Protein AF-A0A7J7K150-F1 (afdb_monomer)

pLDDT: mean 79.81, std 21.56, range [29.94, 96.69]

Structure (mmCIF, N/CA/C/O backbone):
data_AF-A0A7J7K150-F1
#
_entry.id   AF-A0A7J7K150-F1
#
loop_
_atom_site.group_PDB
_atom_site.id
_atom_site.type_symbol
_atom_site.label_atom_id
_atom_site.label_alt_id
_atom_site.label_comp_id
_atom_site.label_asym_id
_atom_site.label_entity_id
_atom_site.label_seq_id
_atom_site.pdbx_PDB_ins_code
_atom_site.Cartn_x
_atom_site.Cartn_y
_atom_site.Cartn_z
_atom_site.occupancy
_atom_site.B_iso_or_equiv
_atom_site.auth_seq_id
_atom_site.auth_comp_id
_atom_site.auth_asym_id
_atom_site.auth_atom_id
_atom_site.pdbx_PDB_model_num
ATOM 1 N N . MET A 1 1 ? -9.364 49.182 8.331 1.00 35.34 1 MET A N 1
ATOM 2 C CA . MET A 1 1 ? -10.247 49.332 7.155 1.00 35.34 1 MET A CA 1
ATOM 3 C C . MET A 1 1 ? -9.462 48.965 5.900 1.00 35.34 1 MET A C 1
ATOM 5 O O . MET A 1 1 ? -8.367 49.472 5.720 1.00 35.34 1 MET A O 1
ATOM 9 N N . ASP A 1 2 ? -10.013 48.000 5.160 1.00 37.91 2 ASP A N 1
ATOM 10 C CA . ASP A 1 2 ? -9.800 47.493 3.788 1.00 37.91 2 ASP A CA 1
ATOM 11 C C . ASP A 1 2 ? -8.629 47.926 2.860 1.00 37.91 2 ASP A C 1
ATOM 13 O O . ASP A 1 2 ? -8.504 49.075 2.457 1.00 37.91 2 ASP A O 1
ATOM 17 N N . LYS A 1 3 ? -7.893 46.880 2.429 1.00 35.66 3 LYS A N 1
ATOM 18 C CA . LYS A 1 3 ? -7.599 46.353 1.065 1.00 35.66 3 LYS A CA 1
ATOM 19 C C . LYS A 1 3 ? -6.953 47.189 -0.070 1.00 35.66 3 LYS A C 1
ATOM 21 O O . LYS A 1 3 ? -7.493 48.167 -0.565 1.00 35.66 3 LYS A O 1
ATOM 26 N N . SER A 1 4 ? -5.996 46.484 -0.709 1.00 38.84 4 SER A N 1
ATOM 27 C CA . SER A 1 4 ? -5.832 46.270 -2.171 1.00 38.84 4 SER A CA 1
ATOM 28 C C . SER A 1 4 ? -4.770 47.092 -2.927 1.00 38.84 4 SER A C 1
ATOM 30 O O . SER A 1 4 ? -5.022 48.237 -3.278 1.00 38.84 4 SER A O 1
ATOM 32 N N . LYS A 1 5 ? -3.646 46.456 -3.329 1.00 39.75 5 LYS A N 1
ATOM 33 C CA . LYS A 1 5 ? -3.300 46.098 -4.737 1.00 39.75 5 LYS A CA 1
ATOM 34 C C . LYS A 1 5 ? -1.792 45.866 -5.003 1.00 39.75 5 LYS A C 1
ATOM 36 O O . LYS A 1 5 ? -0.960 46.701 -4.693 1.00 39.75 5 LYS A O 1
ATOM 41 N N . ARG A 1 6 ? -1.560 44.814 -5.809 1.00 37.81 6 ARG A N 1
ATOM 42 C CA . ARG A 1 6 ? -0.621 44.669 -6.956 1.00 37.81 6 ARG A CA 1
ATOM 43 C C . ARG A 1 6 ? 0.902 44.497 -6.753 1.00 37.81 6 ARG A C 1
ATOM 45 O O . ARG A 1 6 ? 1.618 45.449 -6.504 1.00 37.81 6 ARG A O 1
ATOM 52 N N . ARG A 1 7 ? 1.332 43.288 -7.169 1.00 37.03 7 ARG A N 1
ATOM 53 C CA . ARG A 1 7 ? 2.361 42.935 -8.186 1.00 37.03 7 ARG A CA 1
ATOM 54 C C . ARG A 1 7 ? 3.748 43.589 -8.091 1.00 37.03 7 ARG A C 1
ATOM 56 O O . ARG A 1 7 ? 3.836 44.767 -8.392 1.00 37.03 7 ARG A O 1
ATOM 63 N N . GLN A 1 8 ? 4.792 42.756 -7.968 1.00 35.09 8 GLN A N 1
ATOM 64 C CA . GLN A 1 8 ? 6.058 42.762 -8.745 1.00 35.09 8 GLN A CA 1
ATOM 65 C C . GLN A 1 8 ? 6.703 41.359 -8.612 1.00 35.09 8 GLN A C 1
ATOM 67 O O . GLN A 1 8 ? 6.736 40.814 -7.516 1.00 35.09 8 GLN A O 1
ATOM 72 N N . LEU A 1 9 ? 6.858 40.599 -9.705 1.00 36.25 9 LEU A N 1
ATOM 73 C CA . LEU A 1 9 ? 8.050 40.499 -10.572 1.00 36.25 9 LEU A CA 1
ATOM 74 C C . LEU A 1 9 ? 9.247 39.838 -9.868 1.00 36.25 9 LEU A C 1
ATOM 76 O O . LEU A 1 9 ? 9.926 40.470 -9.069 1.00 36.25 9 LEU A O 1
ATOM 80 N N . TYR A 1 10 ? 9.542 38.591 -10.245 1.00 29.94 10 TYR A N 1
ATOM 81 C CA . TYR A 1 10 ? 10.908 38.080 -10.201 1.00 29.94 10 TYR A CA 1
ATOM 82 C C . TYR A 1 10 ? 11.259 37.473 -11.557 1.00 29.94 10 TYR A C 1
ATOM 84 O O . TYR A 1 10 ? 10.432 36.868 -12.238 1.00 29.94 10 TYR A O 1
ATOM 92 N N . THR A 1 11 ? 12.471 37.801 -11.962 1.00 38.69 11 THR A N 1
ATOM 93 C CA . THR A 1 11 ? 13.026 37.832 -13.308 1.00 38.69 11 THR A CA 1
ATOM 94 C C . THR A 1 11 ? 13.609 36.497 -13.772 1.00 38.69 11 THR A C 1
ATOM 96 O O . THR A 1 11 ? 13.705 35.532 -13.022 1.00 38.69 11 THR A O 1
ATOM 99 N N . ARG A 1 12 ? 13.945 36.496 -15.065 1.00 38.47 12 ARG A N 1
ATOM 100 C CA . ARG A 1 12 ? 14.398 35.413 -15.943 1.00 38.47 12 ARG A CA 1
ATOM 101 C C . ARG A 1 12 ? 15.732 34.762 -15.543 1.00 38.47 12 ARG A C 1
ATOM 103 O O . ARG A 1 12 ? 16.576 35.394 -14.920 1.00 38.47 12 ARG A O 1
ATOM 110 N N . ASP A 1 13 ? 15.900 33.572 -16.125 1.00 41.34 13 ASP A N 1
ATOM 111 C CA . ASP A 1 13 ? 17.140 32.950 -16.615 1.00 41.34 13 ASP A CA 1
ATOM 112 C C . ASP A 1 13 ? 18.088 32.265 -15.618 1.00 41.34 13 ASP A C 1
ATOM 114 O O . ASP A 1 13 ? 18.927 32.893 -14.978 1.00 41.34 13 ASP A O 1
ATOM 118 N N . SER A 1 14 ? 18.058 30.926 -15.626 1.00 38.38 14 SER A N 1
ATOM 119 C CA . SER A 1 14 ? 19.264 30.120 -15.872 1.00 38.38 14 SER A CA 1
ATOM 120 C C . SER A 1 14 ? 18.931 28.644 -16.103 1.00 38.38 14 SER A C 1
ATOM 122 O O . SER A 1 14 ? 18.114 28.055 -15.402 1.00 38.38 14 SER A O 1
ATOM 124 N N . THR A 1 15 ? 19.661 28.054 -17.050 1.00 41.56 15 THR A N 1
ATOM 125 C CA . THR A 1 15 ? 19.790 26.622 -17.383 1.00 41.56 15 THR A CA 1
ATOM 126 C C . THR A 1 15 ? 18.754 26.016 -18.334 1.00 41.56 15 THR A C 1
ATOM 128 O O . THR A 1 15 ? 17.836 25.286 -17.975 1.00 41.56 15 THR A O 1
ATOM 131 N N . ALA A 1 16 ? 19.010 26.241 -19.623 1.00 41.75 16 ALA A N 1
ATOM 132 C CA . ALA A 1 16 ? 18.783 25.222 -20.633 1.00 41.75 16 ALA A CA 1
ATOM 133 C C . ALA A 1 16 ? 19.621 23.976 -20.302 1.00 41.75 16 ALA A C 1
ATOM 135 O O . ALA A 1 16 ? 20.840 24.089 -20.249 1.00 41.75 16 ALA A O 1
ATOM 136 N N . GLN A 1 17 ? 18.984 22.817 -20.113 1.00 42.19 17 GLN A N 1
ATOM 137 C CA . GLN A 1 17 ? 19.426 21.510 -20.626 1.00 42.19 17 GLN A CA 1
ATOM 138 C C . GLN A 1 17 ? 18.549 20.390 -20.071 1.00 42.19 17 GLN A C 1
ATOM 140 O O . GLN A 1 17 ? 18.636 20.052 -18.898 1.00 42.19 17 GLN A O 1
ATOM 145 N N . LEU A 1 18 ? 17.736 19.796 -20.945 1.00 44.31 18 LEU A N 1
ATOM 146 C CA . LEU A 1 18 ? 17.717 18.351 -21.201 1.00 44.31 18 LEU A CA 1
ATOM 147 C C . LEU A 1 18 ? 16.647 18.065 -22.259 1.00 44.31 18 LEU A C 1
ATOM 149 O O . LEU A 1 18 ? 15.457 17.963 -21.976 1.00 44.31 18 LEU A O 1
ATOM 153 N N . MET A 1 19 ? 17.103 17.948 -23.507 1.00 40.62 19 MET A N 1
ATOM 154 C CA . MET A 1 19 ? 16.375 17.198 -24.521 1.00 40.62 19 MET A CA 1
ATOM 155 C C . MET A 1 19 ? 16.398 15.728 -24.099 1.00 40.62 19 MET A C 1
ATOM 157 O O . MET A 1 19 ? 17.465 15.118 -24.075 1.00 40.62 19 MET A O 1
ATOM 161 N N . ALA A 1 20 ? 15.238 15.167 -23.772 1.00 42.06 20 ALA A N 1
ATOM 162 C CA . ALA A 1 20 ? 15.051 13.728 -23.666 1.00 42.06 20 ALA A CA 1
ATOM 163 C C . ALA A 1 20 ? 14.163 13.274 -24.828 1.00 42.06 20 ALA A C 1
ATOM 165 O O . ALA A 1 20 ? 12.951 13.486 -24.846 1.00 42.06 20 ALA A O 1
ATOM 166 N N . LEU A 1 21 ? 14.814 12.678 -25.825 1.00 44.19 21 LEU A N 1
ATOM 167 C CA . LEU A 1 21 ? 14.195 11.795 -26.802 1.00 44.19 21 LEU A CA 1
ATOM 168 C C . LEU A 1 21 ? 13.612 10.589 -26.058 1.00 44.19 21 LEU A C 1
ATOM 170 O O . LEU A 1 21 ? 14.310 9.958 -25.268 1.00 44.19 21 LEU A O 1
ATOM 174 N N . GLY A 1 22 ? 12.348 10.267 -26.329 1.00 33.88 22 GLY A N 1
ATOM 175 C CA . GLY A 1 22 ? 11.709 9.077 -25.772 1.00 33.88 22 GLY A CA 1
ATOM 176 C C . GLY A 1 22 ? 10.187 9.132 -25.768 1.00 33.88 22 GLY A C 1
ATOM 177 O O . GLY A 1 22 ? 9.573 8.931 -24.728 1.00 33.88 22 GLY A O 1
ATOM 178 N N . SER A 1 23 ? 9.558 9.390 -26.918 1.00 52.66 23 SER A N 1
ATOM 179 C CA . SER A 1 23 ? 8.178 8.932 -27.109 1.00 52.66 23 SER A CA 1
ATOM 180 C C . SER A 1 23 ? 8.205 7.437 -27.404 1.00 52.66 23 SER A C 1
ATOM 182 O O . SER A 1 23 ? 8.568 7.026 -28.500 1.00 52.66 23 SER A O 1
ATOM 184 N N . SER A 1 24 ? 7.793 6.634 -26.431 1.00 42.75 24 SER A N 1
ATOM 185 C CA . SER A 1 24 ? 7.175 5.334 -26.679 1.00 42.75 24 SER A CA 1
ATOM 186 C C . SER A 1 24 ? 6.065 5.190 -25.650 1.00 42.75 24 SER A C 1
ATOM 188 O O . SER A 1 24 ? 6.316 4.985 -24.465 1.00 42.75 24 SER A O 1
ATOM 190 N N . GLY A 1 25 ? 4.839 5.459 -26.094 1.00 45.25 25 GLY A N 1
ATOM 191 C CA . GLY A 1 25 ? 3.685 5.578 -25.220 1.00 45.25 25 GLY A CA 1
ATOM 192 C C . GLY A 1 25 ? 3.274 4.262 -24.576 1.00 45.25 25 GLY A C 1
ATOM 193 O O . GLY A 1 25 ? 3.501 3.196 -25.134 1.00 45.25 25 GLY A O 1
ATOM 194 N N . MET A 1 26 ? 2.570 4.374 -23.452 1.00 38.44 26 MET A N 1
ATOM 195 C CA . MET A 1 26 ? 1.383 3.572 -23.172 1.00 38.44 26 MET A CA 1
ATOM 196 C C . MET A 1 26 ? 0.420 4.410 -22.329 1.00 38.44 26 MET A C 1
ATOM 198 O O . MET A 1 26 ? 0.746 4.814 -21.221 1.00 38.44 26 MET A O 1
ATOM 202 N N . THR A 1 27 ? -0.718 4.715 -22.955 1.00 39.78 27 THR A N 1
ATOM 203 C CA . THR A 1 27 ? -2.044 5.026 -22.403 1.00 39.78 27 THR A CA 1
ATOM 204 C C . THR A 1 27 ? -2.113 5.652 -21.013 1.00 39.78 27 THR A C 1
ATOM 206 O O . THR A 1 27 ? -1.811 5.009 -20.011 1.00 39.78 27 THR A O 1
ATOM 209 N N . ASP A 1 28 ? -2.671 6.859 -20.974 1.00 43.53 28 ASP A N 1
ATOM 210 C CA . ASP A 1 28 ? -3.281 7.486 -19.804 1.00 43.53 28 ASP A CA 1
ATOM 211 C C . ASP A 1 28 ? -4.409 6.569 -19.269 1.00 43.53 28 ASP A C 1
ATOM 213 O O . ASP A 1 28 ? -5.593 6.728 -19.576 1.00 43.53 28 ASP A O 1
ATOM 217 N N . GLU A 1 29 ? -4.034 5.514 -18.536 1.00 47.22 29 GLU A N 1
ATOM 218 C CA . GLU A 1 29 ? -4.919 4.816 -17.610 1.00 47.22 29 GLU A CA 1
ATOM 219 C C . GLU A 1 29 ? -5.336 5.876 -16.594 1.00 47.22 29 GLU A C 1
ATOM 221 O O . GLU A 1 29 ? -4.612 6.069 -15.618 1.00 47.22 29 GLU A O 1
ATOM 226 N N . ARG A 1 30 ? -6.436 6.601 -16.870 1.00 52.94 30 ARG A N 1
ATOM 227 C CA . ARG A 1 30 ? -7.039 7.633 -16.006 1.00 52.94 30 ARG A CA 1
ATOM 228 C C . ARG A 1 30 ? -6.686 7.341 -14.558 1.00 52.94 30 ARG A C 1
ATOM 230 O O . ARG A 1 30 ? -7.246 6.421 -13.961 1.00 52.94 30 ARG A O 1
ATOM 237 N N . SER A 1 31 ? -5.693 8.063 -14.050 1.00 65.38 31 SER A N 1
ATOM 238 C CA . SER A 1 31 ? -5.115 7.737 -12.759 1.00 65.38 31 SER A CA 1
ATOM 239 C C . SER A 1 31 ? -6.229 7.839 -11.730 1.00 65.38 31 SER A C 1
ATOM 241 O O . SER A 1 31 ? -6.746 8.922 -11.478 1.00 65.38 31 SER A O 1
ATOM 243 N N . GLU A 1 32 ? -6.638 6.705 -11.156 1.00 78.38 32 GLU A N 1
ATOM 244 C CA . GLU A 1 32 ? -7.669 6.676 -10.112 1.00 78.38 32 GLU A CA 1
ATOM 245 C C . GLU A 1 32 ? -7.218 7.469 -8.870 1.00 78.38 32 GLU A C 1
ATOM 247 O O . GLU A 1 32 ? -8.023 7.740 -7.982 1.00 78.38 32 GLU A O 1
ATOM 252 N N . ILE A 1 33 ? -5.946 7.882 -8.810 1.00 88.81 33 ILE A N 1
ATOM 253 C CA . ILE A 1 33 ? -5.405 8.795 -7.807 1.00 88.81 33 ILE A CA 1
ATOM 254 C C . ILE A 1 33 ? -6.239 10.078 -7.769 1.00 88.81 33 ILE A C 1
ATOM 256 O O . ILE A 1 33 ? -6.456 10.749 -8.771 1.00 88.81 33 ILE A O 1
ATOM 260 N N . GLY A 1 34 ? -6.688 10.441 -6.571 1.00 89.75 34 GLY A N 1
ATOM 261 C CA . GLY A 1 34 ? -7.565 11.587 -6.353 1.00 89.75 34 GLY A CA 1
ATOM 262 C C . GLY A 1 34 ? -9.056 11.253 -6.404 1.00 89.75 34 GLY A C 1
ATOM 263 O O . GLY A 1 34 ? -9.856 12.054 -5.926 1.00 89.75 34 GLY A O 1
ATOM 264 N N . THR A 1 35 ? -9.434 10.065 -6.883 1.00 92.56 35 THR A N 1
ATOM 265 C CA . THR A 1 35 ? -10.824 9.595 -6.841 1.00 92.56 35 THR A CA 1
ATOM 266 C C . THR A 1 35 ? -11.259 9.393 -5.396 1.00 92.56 35 THR A C 1
ATOM 268 O O . THR A 1 35 ? -10.527 8.812 -4.588 1.00 92.56 35 THR A O 1
ATOM 271 N N . VAL A 1 36 ? -12.457 9.880 -5.072 1.00 92.38 36 VAL A N 1
ATOM 272 C CA . VAL A 1 36 ? -13.098 9.671 -3.774 1.00 92.38 36 VAL A CA 1
ATOM 273 C C . VAL A 1 36 ? -14.038 8.478 -3.876 1.00 92.38 36 VAL A C 1
ATOM 275 O O . VAL A 1 36 ? -14.854 8.407 -4.790 1.00 92.38 36 VAL A O 1
ATOM 278 N N . MET A 1 37 ? -13.930 7.557 -2.926 1.00 91.06 37 MET A N 1
ATOM 279 C CA . MET A 1 37 ? -14.759 6.361 -2.816 1.00 91.06 37 MET A CA 1
ATOM 280 C C . MET A 1 37 ? -15.386 6.285 -1.426 1.00 91.06 37 MET A C 1
ATOM 282 O O . MET A 1 37 ? -14.799 6.753 -0.446 1.00 91.06 37 MET A O 1
ATOM 286 N N . LEU A 1 38 ? -16.575 5.692 -1.330 1.00 93.81 38 LEU A N 1
ATOM 287 C CA . LEU A 1 38 ? -17.195 5.403 -0.040 1.00 93.81 38 LEU A CA 1
ATOM 288 C C . LEU A 1 38 ? -16.662 4.084 0.514 1.00 93.81 38 LEU A C 1
ATOM 290 O O . LEU A 1 38 ? -16.415 3.134 -0.228 1.00 93.81 38 LEU A O 1
ATOM 294 N N . LEU A 1 39 ? -16.547 4.002 1.839 1.00 91.75 39 LEU A N 1
ATOM 295 C CA . LEU A 1 39 ? -16.144 2.776 2.528 1.00 91.75 39 LEU A CA 1
ATOM 296 C C . LEU A 1 39 ? -17.036 1.588 2.152 1.00 91.75 39 LEU A C 1
ATOM 298 O O . LEU A 1 39 ? -16.532 0.495 1.921 1.00 91.75 39 LEU A O 1
ATOM 302 N N . LYS A 1 40 ? -18.347 1.833 2.048 1.00 92.56 40 LYS A N 1
ATOM 303 C CA . LYS A 1 40 ? -19.340 0.826 1.670 1.00 92.56 40 LYS A CA 1
ATOM 304 C C . LYS A 1 40 ? -19.050 0.235 0.290 1.00 92.56 40 LYS A C 1
ATOM 306 O O . LYS A 1 40 ? -19.002 -0.983 0.149 1.00 92.56 40 LYS A O 1
ATOM 311 N N . ASP A 1 41 ? -18.778 1.093 -0.692 1.00 92.12 41 ASP A N 1
ATOM 312 C CA . ASP A 1 41 ? -18.474 0.671 -2.063 1.00 92.12 41 ASP A CA 1
ATOM 313 C C . ASP A 1 41 ? -17.196 -0.171 -2.105 1.00 92.12 41 ASP A C 1
ATOM 315 O O . ASP A 1 41 ? -17.120 -1.164 -2.820 1.00 92.12 41 ASP A O 1
ATOM 319 N N . ILE A 1 42 ? -16.202 0.187 -1.289 1.00 91.19 42 ILE A N 1
ATOM 320 C CA . ILE A 1 42 ? -14.958 -0.573 -1.161 1.00 91.19 42 ILE A CA 1
ATOM 321 C C . ILE A 1 42 ? -15.221 -1.957 -0.554 1.00 91.19 42 ILE A C 1
ATOM 323 O O . ILE A 1 42 ? -14.751 -2.954 -1.102 1.00 91.19 42 ILE A O 1
ATOM 327 N N . SER A 1 43 ? -15.938 -2.032 0.570 1.00 90.75 43 SER A N 1
ATOM 328 C CA . SER A 1 43 ? -16.138 -3.283 1.313 1.00 90.75 43 SER A CA 1
ATOM 329 C C . SER A 1 43 ? -17.112 -4.249 0.642 1.00 90.75 43 SER A C 1
ATOM 331 O O . SER A 1 43 ? -16.959 -5.458 0.774 1.00 90.75 43 SER A O 1
ATOM 333 N N . GLU A 1 44 ? -18.119 -3.730 -0.062 1.00 92.19 44 GLU A N 1
ATOM 334 C CA . GLU A 1 44 ? -19.162 -4.537 -0.711 1.00 92.19 44 GLU A CA 1
ATOM 335 C C . GLU A 1 44 ? -18.847 -4.837 -2.185 1.00 92.19 44 GLU A C 1
ATOM 337 O O . GLU A 1 44 ? -19.527 -5.652 -2.815 1.00 92.19 44 GLU A O 1
ATOM 342 N N . SER A 1 45 ? -17.811 -4.210 -2.755 1.00 93.00 45 SER A N 1
ATOM 343 C CA . SER A 1 45 ? -17.415 -4.479 -4.135 1.00 93.00 45 SER A CA 1
ATOM 344 C C . SER A 1 45 ? -16.967 -5.927 -4.315 1.00 93.00 45 SER A C 1
ATOM 346 O O . SER A 1 45 ? -16.055 -6.418 -3.649 1.00 93.00 45 SER A O 1
ATOM 348 N N . LYS A 1 46 ? -17.528 -6.583 -5.335 1.00 90.94 46 LYS A N 1
ATOM 349 C CA . LYS A 1 46 ? -17.135 -7.936 -5.761 1.00 90.94 46 LYS A CA 1
ATOM 350 C C . LYS A 1 46 ? -15.670 -8.032 -6.200 1.00 90.94 46 LYS A C 1
ATOM 352 O O . LYS A 1 46 ? -15.123 -9.130 -6.228 1.00 90.94 46 LYS A O 1
ATOM 357 N N . SER A 1 47 ? -15.050 -6.914 -6.584 1.00 90.25 47 SER A N 1
ATOM 358 C CA . SER A 1 47 ? -13.641 -6.878 -6.991 1.00 90.25 47 SER A CA 1
ATOM 359 C C . SER A 1 47 ? -12.675 -6.788 -5.808 1.00 90.25 47 SER A C 1
ATOM 361 O O . SER A 1 47 ? -11.476 -7.012 -5.992 1.00 90.25 47 SER A O 1
ATOM 363 N N . THR A 1 48 ? -13.168 -6.482 -4.604 1.00 95.31 48 THR A N 1
ATOM 364 C CA . THR A 1 48 ? -12.351 -6.373 -3.396 1.00 95.31 48 THR A CA 1
ATOM 365 C C . THR A 1 48 ? -12.072 -7.759 -2.826 1.00 95.31 48 THR A C 1
ATOM 367 O O . THR A 1 48 ? -12.972 -8.478 -2.404 1.00 95.31 48 THR A O 1
ATOM 370 N N . ARG A 1 49 ? -10.793 -8.140 -2.784 1.00 95.88 49 ARG A N 1
ATOM 371 C CA . ARG A 1 49 ? -10.331 -9.412 -2.204 1.00 95.88 49 ARG A CA 1
ATOM 372 C C . ARG A 1 49 ? -9.904 -9.269 -0.754 1.00 95.88 49 ARG A C 1
ATOM 374 O O . ARG A 1 49 ? -9.981 -10.225 0.011 1.00 95.88 49 ARG A O 1
ATOM 381 N N . PHE A 1 50 ? -9.430 -8.086 -0.381 1.00 96.25 50 PHE A N 1
ATOM 382 C CA . PHE A 1 50 ? -9.017 -7.775 0.978 1.00 96.25 50 PHE A CA 1
ATOM 383 C C . PHE A 1 50 ? -9.046 -6.267 1.201 1.00 96.25 50 PHE A C 1
ATOM 385 O O . PHE A 1 50 ? -8.688 -5.502 0.308 1.00 96.25 50 PHE A O 1
ATOM 392 N N . HIS A 1 51 ? -9.422 -5.841 2.403 1.00 95.75 51 HIS A N 1
ATOM 393 C CA . HIS A 1 51 ? -9.320 -4.448 2.810 1.00 95.75 51 HIS A CA 1
ATOM 394 C C . HIS A 1 51 ? -9.107 -4.318 4.326 1.00 95.75 51 HIS A C 1
ATOM 396 O O . HIS A 1 51 ? -9.594 -5.139 5.116 1.00 95.75 51 HIS A O 1
ATOM 402 N N . CYS A 1 52 ? -8.349 -3.305 4.750 1.00 95.88 52 CYS A N 1
ATOM 403 C CA . CYS A 1 52 ? -8.139 -3.006 6.166 1.00 95.88 52 CYS A CA 1
ATOM 404 C C . CYS A 1 52 ? -7.547 -1.617 6.415 1.00 95.88 52 CYS A C 1
ATOM 406 O O . CYS A 1 52 ? -6.868 -1.055 5.557 1.00 95.88 52 CYS A O 1
ATOM 408 N N . ASP A 1 53 ? -7.700 -1.131 7.646 1.00 95.31 53 ASP A N 1
ATOM 409 C CA . ASP A 1 53 ? -6.915 -0.009 8.15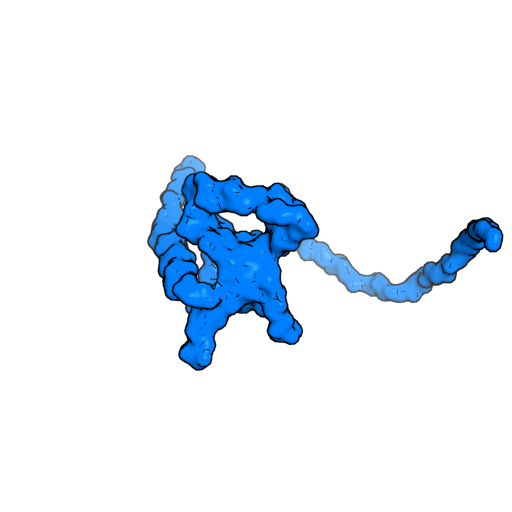6 1.00 95.31 53 ASP A CA 1
ATOM 410 C C . ASP A 1 53 ? -5.435 -0.385 8.283 1.00 95.31 53 ASP A C 1
ATOM 412 O O . ASP A 1 53 ? -5.076 -1.519 8.625 1.00 95.31 53 ASP A O 1
ATOM 416 N N . CYS A 1 54 ? -4.565 0.578 8.003 1.00 95.62 54 CYS A N 1
ATOM 417 C CA . CYS A 1 54 ? -3.123 0.435 8.123 1.00 95.62 54 CYS A CA 1
ATOM 418 C C . CYS A 1 54 ? -2.442 1.796 8.320 1.00 95.62 54 CYS A C 1
ATOM 420 O O . CYS A 1 54 ? -3.062 2.854 8.254 1.00 95.62 54 CYS A O 1
ATOM 422 N N . GLU A 1 55 ? -1.122 1.782 8.449 1.00 96.12 55 GLU A N 1
ATOM 423 C CA . GLU A 1 55 ? -0.299 2.985 8.369 1.00 96.12 55 GLU A CA 1
ATOM 424 C C . GLU A 1 55 ? 0.659 2.842 7.183 1.00 96.12 55 GLU A C 1
ATOM 426 O O . GLU A 1 55 ? 1.433 1.885 7.111 1.00 96.12 55 GLU A O 1
ATOM 431 N N . HIS A 1 56 ? 0.606 3.777 6.233 1.00 95.12 56 HIS A N 1
ATOM 432 C CA . HIS A 1 56 ? 1.599 3.856 5.167 1.00 95.12 56 HIS A CA 1
ATOM 433 C C . HIS A 1 56 ? 2.834 4.586 5.701 1.00 95.12 56 HIS A C 1
ATOM 435 O O . HIS A 1 56 ? 2.727 5.710 6.191 1.00 95.12 56 HIS A O 1
ATOM 441 N N . VAL A 1 57 ? 3.992 3.936 5.628 1.00 92.88 57 VAL A N 1
ATOM 442 C CA . VAL A 1 57 ? 5.267 4.452 6.124 1.00 92.88 57 VAL A CA 1
ATOM 443 C C . VAL A 1 57 ? 5.978 5.162 4.981 1.00 92.88 57 VAL A C 1
ATOM 445 O O . VAL A 1 57 ? 6.450 4.512 4.051 1.00 92.88 57 VAL A O 1
ATOM 448 N N . LYS A 1 58 ? 6.053 6.492 5.051 1.00 85.12 58 LYS A N 1
ATOM 449 C CA . LYS A 1 58 ? 6.839 7.290 4.099 1.00 85.12 58 LYS A CA 1
ATOM 450 C C . LYS A 1 58 ? 8.342 7.180 4.370 1.00 85.12 58 LYS A C 1
ATOM 452 O O . LYS A 1 58 ? 8.753 6.730 5.437 1.00 85.12 58 LYS A O 1
ATOM 457 N N . ASP A 1 59 ? 9.146 7.664 3.424 1.00 76.44 59 ASP A N 1
ATOM 458 C CA . ASP A 1 59 ? 10.618 7.669 3.484 1.00 76.44 59 ASP A CA 1
ATOM 459 C C . ASP A 1 59 ? 11.181 8.312 4.760 1.00 76.44 59 ASP A C 1
ATOM 461 O O . ASP A 1 59 ? 12.196 7.869 5.285 1.00 76.44 59 ASP A O 1
ATOM 465 N N . SER A 1 60 ? 10.483 9.305 5.318 1.00 75.88 60 SER A N 1
ATOM 466 C CA . SER A 1 60 ? 10.815 9.961 6.591 1.00 75.88 60 SER A CA 1
ATOM 467 C C . SER A 1 60 ? 10.443 9.149 7.843 1.00 75.88 60 SER A C 1
ATOM 469 O O . SER A 1 60 ? 10.375 9.702 8.935 1.00 75.88 60 SER A O 1
ATOM 471 N N . GLU A 1 61 ? 10.113 7.865 7.686 1.00 79.44 61 GLU A N 1
ATOM 472 C CA . GLU A 1 61 ? 9.541 6.977 8.710 1.00 79.44 61 GLU A CA 1
ATOM 473 C C . GLU A 1 61 ? 8.212 7.455 9.318 1.00 79.44 61 GLU A C 1
ATOM 475 O O . GLU A 1 61 ? 7.699 6.860 10.267 1.00 79.44 61 GLU A O 1
ATOM 480 N N . GLN A 1 62 ? 7.600 8.486 8.734 1.00 89.06 62 GLN A N 1
ATOM 481 C CA . GLN A 1 62 ? 6.302 8.979 9.164 1.00 89.06 62 GLN A CA 1
ATOM 482 C C . GLN A 1 62 ? 5.215 7.940 8.870 1.00 89.06 62 GLN A C 1
ATOM 484 O O . GLN A 1 62 ? 5.016 7.530 7.722 1.00 89.06 62 GLN A O 1
ATOM 489 N N . LEU A 1 63 ? 4.484 7.560 9.917 1.00 92.62 63 LEU A N 1
ATOM 490 C CA . LEU A 1 63 ? 3.318 6.690 9.841 1.00 92.62 63 LEU A CA 1
ATOM 491 C C . LEU A 1 63 ? 2.096 7.525 9.474 1.00 92.62 63 LEU A C 1
ATOM 493 O O . LEU A 1 63 ? 1.697 8.420 10.216 1.00 92.62 63 LEU A O 1
ATOM 497 N N . ILE A 1 64 ? 1.512 7.247 8.313 1.00 94.69 64 ILE A N 1
ATOM 498 C CA . ILE A 1 64 ? 0.327 7.955 7.839 1.00 94.69 64 ILE A CA 1
ATOM 499 C C . ILE A 1 64 ? -0.868 7.006 7.902 1.00 94.69 64 ILE A C 1
ATOM 501 O O . ILE A 1 64 ? -0.889 6.041 7.127 1.00 94.69 64 ILE A O 1
ATOM 505 N N . PRO A 1 65 ? -1.883 7.283 8.744 1.00 95.31 65 PRO A N 1
ATOM 506 C CA . PRO A 1 65 ? -3.125 6.519 8.762 1.00 95.31 65 PRO A CA 1
ATOM 507 C C . PRO A 1 65 ? -3.707 6.415 7.354 1.00 95.31 65 PRO A C 1
ATOM 509 O O . PRO A 1 65 ? -3.875 7.414 6.649 1.00 95.31 65 PRO A O 1
ATOM 512 N N . SER A 1 66 ? -3.914 5.187 6.905 1.00 95.75 66 SER A N 1
ATOM 513 C CA . SER A 1 66 ? -4.313 4.863 5.543 1.00 95.75 66 SER A CA 1
ATOM 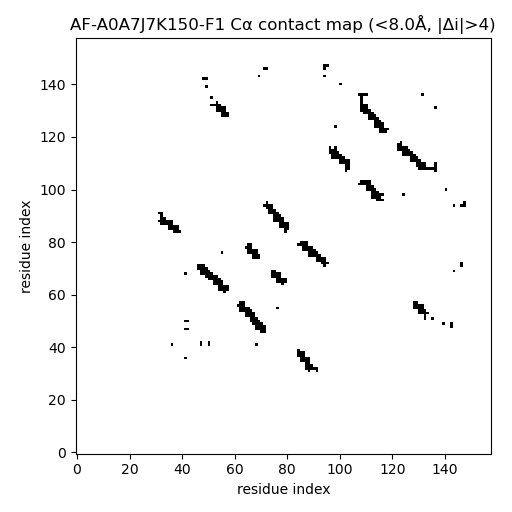514 C C . SER A 1 66 ? -5.233 3.645 5.551 1.00 95.75 66 SER A C 1
ATOM 516 O O . SER A 1 66 ? -5.352 2.928 6.541 1.00 95.75 66 SER A O 1
ATOM 518 N N . TYR A 1 67 ? -5.879 3.408 4.422 1.00 95.81 67 TYR A N 1
ATOM 519 C CA . TYR A 1 67 ? -6.714 2.245 4.185 1.00 95.81 67 TYR A CA 1
ATOM 520 C C . TYR A 1 67 ? -6.143 1.468 3.009 1.00 95.81 67 TYR A C 1
ATOM 522 O O . TYR A 1 67 ? -5.895 2.052 1.953 1.00 95.81 67 TYR A O 1
ATOM 530 N N . LEU A 1 68 ? -5.904 0.174 3.187 1.00 96.06 68 LEU A N 1
ATOM 531 C CA . LEU A 1 68 ? -5.447 -0.710 2.122 1.00 96.06 68 LEU A CA 1
ATOM 532 C C . LEU A 1 68 ? -6.631 -1.420 1.498 1.00 96.06 68 LEU A C 1
ATOM 534 O O . LEU A 1 68 ? -7.490 -1.944 2.206 1.00 96.06 68 LEU A O 1
ATOM 538 N N . VAL A 1 69 ? -6.622 -1.494 0.172 1.00 96.69 69 VAL A N 1
ATOM 539 C CA . VAL A 1 69 ? -7.579 -2.285 -0.601 1.00 96.69 69 VAL A CA 1
ATOM 540 C C . VAL A 1 69 ? -6.810 -3.091 -1.630 1.00 96.69 69 VAL A C 1
ATOM 542 O O . VAL A 1 69 ? -5.998 -2.556 -2.380 1.00 96.69 69 VAL A O 1
ATOM 545 N N . VAL A 1 70 ? -7.068 -4.390 -1.664 1.00 96.19 70 VAL A N 1
ATOM 546 C CA . VAL A 1 70 ? -6.514 -5.320 -2.641 1.00 96.19 70 VAL A CA 1
ATOM 547 C C . VAL A 1 70 ? -7.651 -5.796 -3.524 1.00 96.19 70 VAL A C 1
ATOM 549 O O . VAL A 1 70 ? -8.649 -6.331 -3.038 1.00 96.19 70 VAL A O 1
ATOM 552 N N . THR A 1 71 ? -7.467 -5.629 -4.824 1.00 95.06 71 THR A N 1
ATOM 553 C CA . THR A 1 71 ? -8.330 -6.191 -5.864 1.00 95.06 71 THR A CA 1
ATOM 554 C C . THR A 1 71 ? -7.581 -7.280 -6.623 1.00 95.06 71 THR A C 1
ATOM 556 O O . THR A 1 71 ? -6.431 -7.571 -6.313 1.00 95.06 71 THR A O 1
ATOM 559 N N . ASP A 1 72 ? -8.190 -7.852 -7.658 1.00 93.12 72 ASP A N 1
ATOM 560 C CA . ASP A 1 72 ? -7.534 -8.854 -8.509 1.00 93.12 72 ASP A CA 1
ATOM 561 C C . ASP A 1 72 ? -6.310 -8.335 -9.274 1.00 93.12 72 ASP A C 1
ATOM 563 O O . ASP A 1 72 ? -5.456 -9.116 -9.683 1.00 93.12 72 ASP A O 1
ATOM 567 N N . LYS A 1 73 ? -6.220 -7.020 -9.498 1.00 92.12 73 LYS A N 1
ATOM 568 C CA . LYS A 1 73 ? -5.167 -6.425 -10.338 1.00 92.12 73 LYS A CA 1
ATOM 569 C C . LYS A 1 73 ? -4.343 -5.376 -9.618 1.00 92.12 73 LYS A C 1
ATOM 571 O O . LYS A 1 73 ? -3.156 -5.233 -9.914 1.00 92.12 73 LYS A O 1
ATOM 576 N N . TYR A 1 74 ? -4.957 -4.653 -8.690 1.00 94.69 74 TYR A N 1
ATOM 577 C CA . TYR A 1 74 ? -4.362 -3.472 -8.089 1.00 94.69 74 TYR A CA 1
ATOM 578 C C . TYR A 1 74 ? -4.420 -3.510 -6.567 1.00 94.69 74 TYR A C 1
ATOM 580 O O . TYR A 1 74 ? -5.389 -3.977 -5.962 1.00 94.69 74 TYR A O 1
ATOM 588 N N . LEU A 1 75 ? -3.365 -2.969 -5.973 1.00 95.44 75 LEU A N 1
ATOM 589 C CA . LEU A 1 75 ? -3.267 -2.581 -4.581 1.00 95.44 75 LEU A CA 1
ATOM 590 C C . LEU A 1 75 ? -3.470 -1.066 -4.497 1.00 95.44 75 LEU A C 1
ATOM 592 O O . LEU A 1 75 ? -2.738 -0.302 -5.131 1.00 95.44 75 LEU A O 1
ATOM 596 N N . TYR A 1 76 ? -4.433 -0.638 -3.694 1.00 95.81 76 TYR A N 1
ATOM 597 C CA . TYR A 1 76 ? -4.736 0.765 -3.464 1.00 95.81 76 TYR A CA 1
ATOM 598 C C . TYR A 1 76 ? -4.388 1.165 -2.039 1.00 95.81 76 TYR A C 1
ATOM 600 O O . TYR A 1 76 ? -4.662 0.432 -1.087 1.00 95.81 76 TYR A O 1
ATOM 608 N N . VAL A 1 77 ? -3.839 2.370 -1.905 1.00 95.56 77 VAL A N 1
ATOM 609 C CA . VAL A 1 77 ? -3.663 3.047 -0.620 1.00 95.56 77 VAL A CA 1
ATOM 610 C C . VAL A 1 77 ? -4.553 4.273 -0.626 1.00 95.56 77 VAL A C 1
ATOM 612 O O . VAL A 1 77 ? -4.375 5.183 -1.441 1.00 95.56 77 VAL A O 1
ATOM 615 N N . LEU A 1 78 ? -5.509 4.300 0.288 1.00 95.62 78 LEU A N 1
ATOM 616 C CA . LEU A 1 78 ? -6.474 5.372 0.415 1.00 95.62 78 LEU A CA 1
ATOM 617 C C . LEU A 1 78 ? -6.27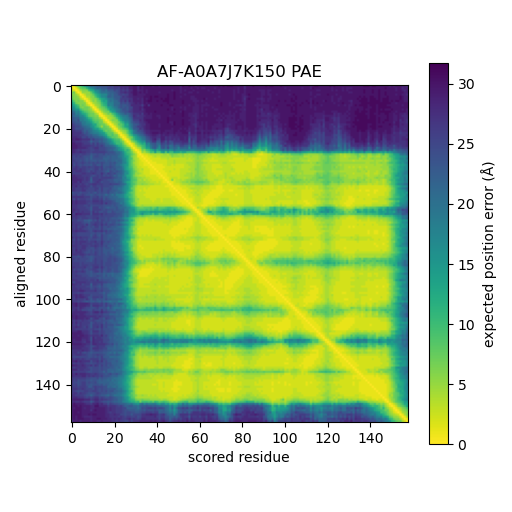7 6.108 1.734 1.00 95.62 78 LEU A C 1
ATOM 619 O O . LEU A 1 78 ? -5.680 5.589 2.675 1.00 95.62 78 LEU A O 1
ATOM 623 N N . ARG A 1 79 ? -6.792 7.332 1.814 1.00 95.12 79 ARG A N 1
ATOM 624 C CA . ARG A 1 79 ? -6.817 8.116 3.052 1.00 95.12 79 ARG A CA 1
ATOM 625 C C . ARG A 1 79 ? -8.208 8.643 3.297 1.00 95.12 79 ARG A C 1
ATOM 627 O O . ARG A 1 79 ? -8.863 9.056 2.345 1.00 95.12 79 ARG A O 1
ATOM 634 N N . MET A 1 80 ? -8.628 8.649 4.554 1.00 93.12 80 MET A N 1
ATOM 635 C CA . MET A 1 80 ? -9.900 9.253 4.918 1.00 93.12 80 MET A CA 1
ATOM 636 C C . MET A 1 80 ? -9.874 10.744 4.569 1.00 93.12 80 MET A C 1
ATOM 638 O O . MET A 1 80 ? -8.849 11.415 4.722 1.00 93.12 80 MET A O 1
ATOM 642 N N . THR A 1 81 ? -10.982 11.238 4.038 1.00 93.00 81 THR A N 1
ATOM 643 C CA . THR A 1 81 ? -11.202 12.670 3.833 1.00 93.00 81 THR A CA 1
ATOM 644 C C . THR A 1 81 ? -11.726 13.308 5.120 1.00 93.00 81 THR A C 1
ATOM 646 O O . THR A 1 81 ? -11.958 12.620 6.109 1.00 93.00 81 THR A O 1
ATOM 649 N N . GLU A 1 82 ? -11.951 14.621 5.107 1.00 90.75 82 GLU A N 1
ATOM 650 C CA . GLU A 1 82 ? -12.630 15.320 6.212 1.00 90.75 82 GLU A CA 1
ATOM 651 C C . GLU A 1 82 ? -14.073 14.837 6.411 1.00 90.75 82 GLU A C 1
ATOM 653 O O . GLU A 1 82 ? -14.640 14.970 7.490 1.00 90.75 82 GLU A O 1
ATOM 658 N N . GLN A 1 83 ? -14.666 14.256 5.368 1.00 88.75 83 GLN A N 1
ATOM 659 C CA . GLN A 1 83 ? -15.975 13.633 5.436 1.00 88.75 83 GLN A CA 1
ATOM 660 C C . GLN A 1 83 ? -15.831 12.170 5.855 1.00 88.75 83 GLN A C 1
ATOM 662 O O . GLN A 1 83 ? -15.055 11.411 5.263 1.00 88.75 83 GLN A O 1
ATOM 667 N N . GLU A 1 84 ? -16.615 11.774 6.856 1.00 87.00 84 GLU A N 1
ATOM 668 C CA . GLU A 1 84 ? -16.637 10.405 7.362 1.00 87.00 84 GLU A CA 1
ATOM 669 C C . GLU A 1 84 ? -16.959 9.396 6.257 1.00 87.00 84 GLU A C 1
ATOM 671 O O . GLU A 1 84 ? -17.738 9.661 5.336 1.00 87.00 84 GLU A O 1
ATOM 676 N N . ASN A 1 85 ? -16.352 8.211 6.358 1.00 90.06 85 ASN A N 1
ATOM 677 C CA . ASN A 1 85 ? -16.546 7.090 5.435 1.00 90.06 85 ASN A CA 1
ATOM 678 C C . ASN A 1 85 ? -16.229 7.393 3.960 1.00 90.06 85 ASN A C 1
ATOM 680 O O . ASN A 1 85 ? -16.561 6.589 3.087 1.00 90.06 85 ASN A O 1
ATOM 684 N N . ARG A 1 86 ? -15.569 8.518 3.667 1.00 93.25 86 ARG A N 1
ATOM 685 C CA . ARG A 1 86 ? -15.063 8.864 2.338 1.00 93.25 86 ARG A CA 1
ATOM 686 C C . ARG A 1 86 ? -13.552 8.774 2.326 1.00 93.25 86 ARG A C 1
ATOM 688 O O . ARG A 1 86 ? -12.873 9.329 3.189 1.00 93.25 86 ARG A O 1
ATOM 695 N N . TYR A 1 87 ? -13.034 8.092 1.317 1.00 95.19 87 TYR A N 1
ATOM 696 C CA . TYR A 1 87 ? -11.619 7.816 1.161 1.00 95.19 87 TYR A CA 1
ATOM 697 C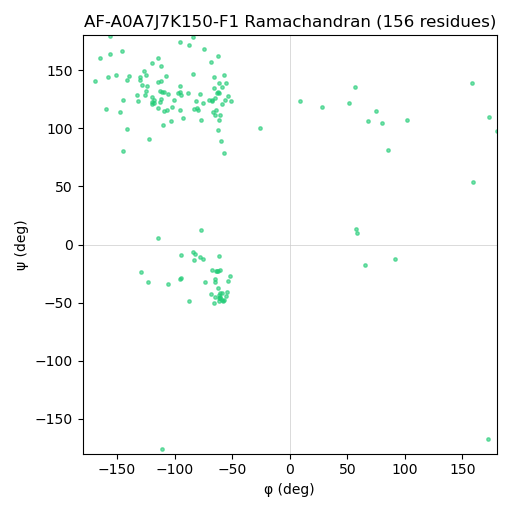 C . TYR A 1 87 ? -11.138 8.300 -0.198 1.00 95.19 87 TYR A C 1
ATOM 699 O O . TYR A 1 87 ? -11.744 8.001 -1.220 1.00 95.19 87 TYR A O 1
ATOM 707 N N . ILE A 1 88 ? -10.028 9.028 -0.215 1.00 95.31 88 ILE A N 1
ATOM 708 C CA . ILE A 1 88 ? -9.364 9.464 -1.439 1.00 95.31 88 ILE A CA 1
ATOM 709 C C . ILE A 1 88 ? -8.223 8.507 -1.778 1.00 95.31 88 ILE A C 1
ATOM 711 O O . ILE A 1 88 ? -7.371 8.216 -0.931 1.00 95.31 88 ILE A O 1
ATOM 715 N N . VAL A 1 89 ? -8.175 8.035 -3.022 1.00 95.25 89 VAL A N 1
ATOM 716 C CA . VAL A 1 89 ? -7.079 7.194 -3.516 1.00 95.25 89 VAL A CA 1
ATOM 717 C C . VAL A 1 89 ? -5.803 8.030 -3.582 1.00 95.25 89 VAL A C 1
ATOM 719 O O . VAL A 1 89 ? -5.762 9.078 -4.228 1.00 95.25 89 VAL A O 1
ATOM 722 N N . LYS A 1 90 ? -4.747 7.586 -2.897 1.00 94.75 90 LYS A N 1
ATOM 723 C CA . LYS A 1 90 ? -3.431 8.241 -2.911 1.00 94.75 90 LYS A CA 1
ATOM 724 C C . LYS A 1 90 ? -2.404 7.482 -3.729 1.00 94.75 90 LYS A C 1
ATOM 726 O O . LYS A 1 90 ? -1.546 8.119 -4.326 1.00 94.75 90 LYS A O 1
ATOM 731 N N . LEU A 1 91 ? -2.483 6.154 -3.741 1.00 93.06 91 LEU A N 1
ATOM 732 C CA . LEU A 1 91 ? -1.592 5.298 -4.517 1.00 93.06 91 LEU A CA 1
ATOM 733 C C . LEU A 1 91 ? -2.384 4.155 -5.139 1.00 93.06 91 LEU A C 1
ATOM 735 O O . LEU A 1 91 ? -3.308 3.623 -4.522 1.00 93.06 91 LEU A O 1
ATOM 739 N N . ARG A 1 92 ? -1.964 3.770 -6.342 1.00 93.94 92 ARG A N 1
ATOM 740 C CA . ARG A 1 92 ? -2.422 2.593 -7.079 1.00 93.94 92 ARG A CA 1
ATOM 741 C C . ARG A 1 92 ? -1.184 1.862 -7.579 1.00 93.94 92 ARG A C 1
ATOM 743 O O . ARG A 1 92 ? -0.358 2.452 -8.271 1.00 93.94 92 ARG A O 1
ATOM 750 N N . ARG A 1 93 ? -1.050 0.589 -7.223 1.00 94.56 93 ARG A N 1
ATOM 751 C CA . ARG A 1 93 ? 0.057 -0.280 -7.633 1.00 94.56 93 ARG A CA 1
ATOM 752 C C . ARG A 1 93 ? -0.503 -1.504 -8.320 1.00 94.56 93 ARG A C 1
ATOM 754 O O . ARG A 1 93 ? -1.458 -2.099 -7.833 1.00 94.56 93 ARG A O 1
ATOM 761 N N . GLN A 1 94 ? 0.093 -1.905 -9.429 1.00 93.62 94 GLN A N 1
ATOM 762 C CA . GLN A 1 94 ? -0.289 -3.143 -10.089 1.00 93.62 94 GLN A CA 1
ATOM 763 C C . GLN A 1 94 ? 0.331 -4.332 -9.346 1.00 93.62 94 GLN A C 1
ATOM 765 O O . GLN A 1 94 ? 1.526 -4.357 -9.075 1.00 93.62 94 GLN A O 1
ATOM 770 N N . ILE A 1 95 ? -0.467 -5.342 -9.011 1.00 94.31 95 ILE A N 1
ATOM 771 C CA . ILE A 1 95 ? 0.001 -6.498 -8.227 1.00 94.31 95 ILE A CA 1
ATOM 772 C C . ILE A 1 95 ? 1.047 -7.308 -9.006 1.00 94.31 95 ILE A C 1
ATOM 774 O O . ILE A 1 95 ? 1.958 -7.882 -8.411 1.00 94.31 95 ILE A O 1
ATOM 778 N N . SER A 1 96 ? 0.968 -7.314 -10.340 1.00 91.62 96 SER A N 1
ATOM 779 C CA . SER A 1 96 ? 1.937 -8.010 -11.192 1.00 91.62 96 SER A CA 1
ATOM 780 C C . SER A 1 96 ? 3.339 -7.396 -11.163 1.00 91.62 96 SER A C 1
ATOM 782 O O . SER A 1 96 ? 4.292 -8.103 -11.472 1.00 91.62 96 SER A O 1
ATOM 784 N N . THR A 1 97 ? 3.493 -6.121 -10.782 1.00 92.75 97 THR A N 1
ATOM 785 C CA . THR A 1 97 ? 4.817 -5.484 -10.663 1.00 92.75 97 THR A CA 1
ATOM 786 C C . THR A 1 97 ? 5.474 -5.762 -9.316 1.00 92.75 97 THR A C 1
ATOM 788 O O . THR A 1 97 ? 6.638 -5.425 -9.126 1.00 92.75 97 THR A O 1
ATOM 791 N N . ILE A 1 98 ? 4.772 -6.396 -8.369 1.00 94.31 98 ILE A N 1
ATOM 792 C CA . ILE A 1 98 ? 5.354 -6.780 -7.083 1.00 94.31 98 ILE A CA 1
ATOM 793 C C . ILE A 1 98 ? 6.454 -7.807 -7.332 1.00 94.31 98 ILE A C 1
ATOM 795 O O . ILE A 1 98 ? 6.190 -8.939 -7.737 1.00 94.31 98 ILE A O 1
ATOM 799 N N . MET A 1 99 ? 7.689 -7.443 -7.017 1.00 93.31 99 MET A N 1
ATOM 800 C CA . MET A 1 99 ? 8.844 -8.329 -7.111 1.00 93.31 99 MET A CA 1
ATOM 801 C C . MET A 1 99 ? 9.006 -9.127 -5.825 1.00 93.31 99 MET A C 1
ATOM 803 O O . MET A 1 99 ? 9.106 -10.360 -5.859 1.00 93.31 99 MET A O 1
ATOM 807 N N . LYS A 1 100 ? 8.950 -8.441 -4.679 1.00 93.75 100 LYS A N 1
ATOM 808 C CA . LYS A 1 100 ? 9.215 -9.027 -3.365 1.00 93.75 100 LYS A CA 1
ATOM 809 C C . LYS A 1 100 ? 8.275 -8.469 -2.304 1.00 93.75 100 LYS A C 1
ATOM 811 O O . LYS A 1 100 ? 7.976 -7.281 -2.278 1.00 93.75 100 LYS A O 1
ATOM 816 N N . ILE A 1 101 ? 7.842 -9.349 -1.403 1.00 94.81 101 ILE A N 1
ATOM 817 C CA . ILE A 1 101 ? 7.083 -8.995 -0.201 1.00 94.81 101 ILE A CA 1
ATOM 818 C C . ILE A 1 101 ? 7.907 -9.462 0.994 1.00 94.81 101 ILE A C 1
ATOM 820 O O . ILE A 1 101 ? 8.219 -10.648 1.106 1.00 94.81 101 ILE A O 1
ATOM 824 N N . THR A 1 102 ? 8.268 -8.537 1.875 1.00 94.31 102 THR A N 1
ATOM 825 C CA . THR A 1 102 ? 9.103 -8.805 3.047 1.00 94.31 102 THR A CA 1
ATOM 826 C C . THR A 1 102 ? 8.333 -8.460 4.315 1.00 94.31 102 THR A C 1
ATOM 828 O O . THR A 1 102 ? 7.917 -7.320 4.496 1.00 94.31 102 THR A O 1
ATOM 831 N N . LYS A 1 103 ? 8.178 -9.433 5.218 1.00 93.50 103 LYS A N 1
ATOM 832 C CA . LYS A 1 103 ? 7.672 -9.222 6.582 1.00 93.50 103 LYS A CA 1
ATOM 833 C C . LYS A 1 103 ? 8.857 -9.035 7.522 1.00 93.50 103 LYS A 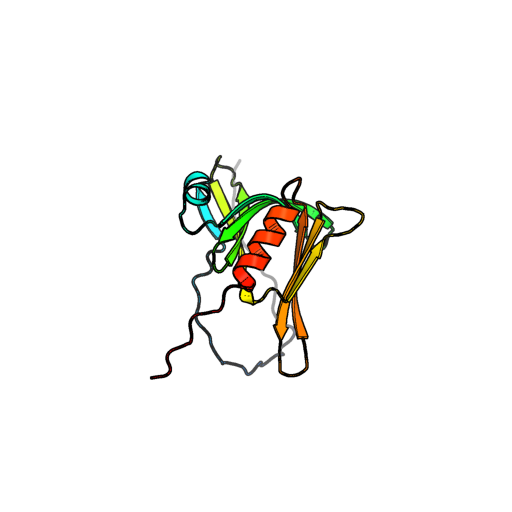C 1
ATOM 835 O O . LYS A 1 103 ? 9.784 -9.845 7.507 1.00 93.50 103 LYS A O 1
ATOM 840 N N . LYS A 1 104 ? 8.862 -7.975 8.331 1.00 88.75 104 LYS A N 1
ATOM 841 C CA . LYS A 1 104 ? 9.984 -7.704 9.239 1.00 88.75 104 LYS A CA 1
ATOM 842 C C . LYS A 1 104 ? 9.925 -8.663 10.439 1.00 88.75 104 LYS A C 1
ATOM 844 O O . LYS A 1 104 ? 8.959 -8.650 11.189 1.00 88.75 104 LYS A O 1
ATOM 849 N N . ALA A 1 105 ? 10.972 -9.460 10.667 1.00 82.38 105 ALA A N 1
ATOM 850 C CA . ALA A 1 105 ? 10.972 -10.493 11.717 1.00 82.38 105 ALA A CA 1
ATOM 851 C C . ALA A 1 105 ? 10.722 -9.941 13.135 1.00 82.38 105 ALA A C 1
ATOM 853 O O . ALA A 1 105 ? 9.948 -10.505 13.897 1.00 82.38 105 ALA A O 1
ATOM 854 N N . ARG A 1 106 ? 11.343 -8.802 13.473 1.00 87.50 106 ARG A N 1
ATOM 855 C CA . ARG A 1 106 ? 11.194 -8.142 14.786 1.00 87.50 106 ARG A CA 1
ATOM 856 C C . ARG A 1 106 ? 9.937 -7.270 14.907 1.00 87.50 106 ARG A C 1
ATOM 858 O O . ARG A 1 106 ? 9.661 -6.758 15.982 1.00 87.50 106 ARG A O 1
ATOM 865 N N . ALA A 1 107 ? 9.219 -7.052 13.808 1.00 87.12 107 ALA A N 1
ATOM 866 C CA . ALA A 1 107 ? 8.023 -6.218 13.759 1.00 87.12 107 ALA A CA 1
ATOM 867 C C . ALA A 1 107 ? 7.037 -6.846 12.760 1.00 87.12 107 ALA A C 1
ATOM 869 O O . ALA A 1 107 ? 7.001 -6.425 11.602 1.00 87.12 107 ALA A O 1
ATOM 870 N N . PRO A 1 108 ? 6.283 -7.882 13.177 1.00 87.19 108 PRO A N 1
ATOM 871 C CA . PRO A 1 108 ? 5.480 -8.703 12.271 1.00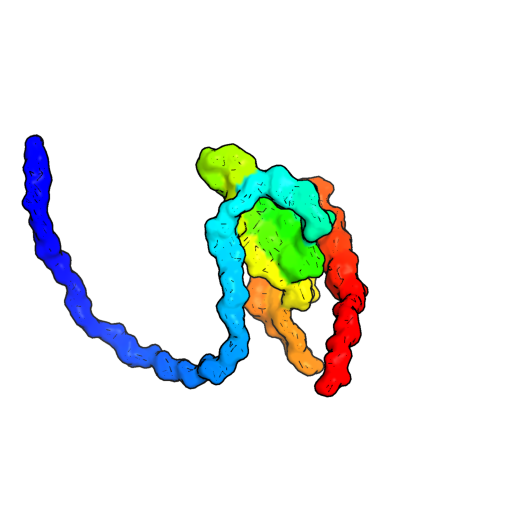 87.19 108 PRO A CA 1
ATOM 872 C C . PRO A 1 108 ? 4.360 -7.920 11.576 1.00 87.19 108 PRO A C 1
ATOM 874 O O . PRO A 1 108 ? 3.942 -8.307 10.490 1.00 87.19 108 PRO A O 1
ATOM 877 N N . ASP A 1 109 ? 3.926 -6.800 12.151 1.00 92.38 109 ASP A N 1
ATOM 878 C CA . ASP A 1 109 ? 2.951 -5.913 11.517 1.00 92.38 109 ASP A CA 1
ATOM 879 C C . ASP A 1 109 ? 3.561 -5.078 10.377 1.00 92.38 109 ASP A C 1
ATOM 881 O O . ASP A 1 109 ? 2.823 -4.459 9.621 1.00 92.38 109 ASP A O 1
ATOM 885 N N . VAL A 1 110 ? 4.892 -5.028 10.228 1.00 93.06 110 VAL A N 1
ATOM 886 C CA . VAL A 1 110 ? 5.566 -4.206 9.213 1.00 93.06 110 VAL A CA 1
ATOM 887 C C . VAL A 1 110 ? 5.876 -5.028 7.966 1.00 93.06 110 VAL A C 1
ATOM 889 O O . VAL A 1 110 ? 6.709 -5.941 7.986 1.00 93.06 110 VAL A O 1
ATOM 892 N N . ILE A 1 111 ? 5.250 -4.638 6.859 1.00 95.44 111 ILE A N 1
ATOM 893 C CA . ILE A 1 111 ? 5.393 -5.235 5.534 1.00 95.44 111 ILE A CA 1
ATOM 894 C C . ILE A 1 111 ? 6.076 -4.242 4.595 1.00 95.44 111 ILE A C 1
ATOM 896 O O . ILE A 1 111 ? 5.683 -3.084 4.518 1.00 95.44 111 ILE A O 1
ATOM 900 N N . LYS A 1 112 ? 7.090 -4.697 3.861 1.00 95.06 112 LYS A N 1
ATOM 901 C CA . LYS A 1 112 ? 7.733 -3.964 2.765 1.00 95.06 112 LYS A CA 1
ATOM 902 C C . LYS A 1 112 ? 7.396 -4.656 1.449 1.00 95.06 112 LYS A C 1
ATOM 904 O O . LYS A 1 112 ? 7.558 -5.874 1.346 1.00 95.06 112 LYS A O 1
ATOM 909 N N . ILE A 1 113 ? 6.960 -3.892 0.460 1.00 95.94 113 ILE A N 1
ATOM 910 C CA . ILE A 1 113 ? 6.664 -4.365 -0.889 1.00 95.94 113 ILE A CA 1
ATOM 911 C C . ILE A 1 113 ? 7.597 -3.639 -1.847 1.00 95.94 113 ILE A C 1
ATOM 913 O O . ILE A 1 113 ? 7.640 -2.415 -1.855 1.00 95.94 113 ILE A O 1
ATOM 917 N N . GLU A 1 114 ? 8.350 -4.401 -2.628 1.00 94.88 114 GLU A N 1
ATOM 918 C CA . GLU A 1 114 ? 9.232 -3.876 -3.668 1.00 94.88 114 GLU A CA 1
ATOM 919 C C . GLU A 1 114 ? 8.586 -4.147 -5.026 1.00 94.88 114 GLU A C 1
ATOM 921 O O . GLU A 1 114 ? 8.173 -5.281 -5.303 1.00 94.88 114 GLU A O 1
ATOM 926 N N . TYR A 1 115 ? 8.497 -3.111 -5.856 1.00 94.44 115 TYR A N 1
ATOM 927 C CA . TYR A 1 115 ? 7.905 -3.155 -7.190 1.00 94.44 115 TYR A CA 1
ATOM 928 C C . TYR A 1 115 ? 8.976 -2.974 -8.254 1.00 94.44 115 TYR A C 1
ATOM 930 O O . TYR A 1 115 ? 10.008 -2.352 -8.007 1.00 94.44 115 TYR A O 1
ATOM 938 N N . GLY A 1 116 ? 8.727 -3.505 -9.444 1.00 92.38 116 GLY A N 1
ATOM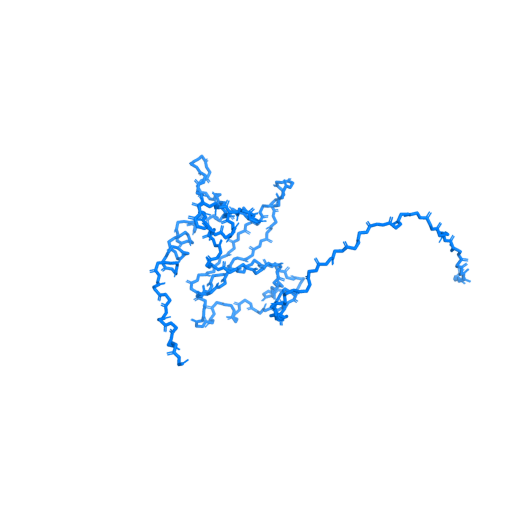 939 C CA . GLY A 1 116 ? 9.699 -3.442 -10.516 1.00 92.38 116 GLY A CA 1
ATOM 940 C C . GLY A 1 116 ? 9.332 -4.257 -11.742 1.00 92.38 116 GLY A C 1
ATOM 941 O O . GLY A 1 116 ? 8.207 -4.747 -11.881 1.00 92.38 116 GLY A O 1
ATOM 942 N N . SER A 1 117 ? 10.327 -4.419 -12.603 1.00 89.19 117 SER A N 1
ATOM 943 C CA . SER A 1 117 ? 10.322 -5.332 -13.741 1.00 89.19 117 SER A CA 1
ATOM 944 C C . SER A 1 117 ? 11.453 -6.350 -13.599 1.00 89.19 117 SER A C 1
ATOM 946 O O . SER A 1 117 ? 12.447 -6.130 -12.898 1.00 89.19 117 SER A O 1
ATOM 948 N N . ARG A 1 118 ? 11.284 -7.494 -14.260 1.00 83.19 118 ARG A N 1
ATOM 949 C CA . ARG A 1 118 ? 12.380 -8.420 -14.533 1.00 83.19 118 ARG A CA 1
ATOM 950 C C . ARG A 1 118 ? 12.622 -8.431 -16.022 1.00 83.19 118 ARG A C 1
ATOM 952 O O . ARG A 1 118 ? 11.710 -8.782 -16.769 1.00 83.19 118 ARG A O 1
ATOM 959 N N . ASP A 1 119 ? 13.847 -8.114 -16.392 1.00 85.06 119 ASP A N 1
ATOM 960 C CA . ASP A 1 119 ? 14.378 -8.413 -17.707 1.00 85.06 119 ASP A CA 1
ATOM 961 C C . ASP A 1 119 ? 15.149 -9.741 -17.640 1.00 85.06 119 ASP A C 1
ATOM 963 O O . ASP A 1 119 ? 15.264 -1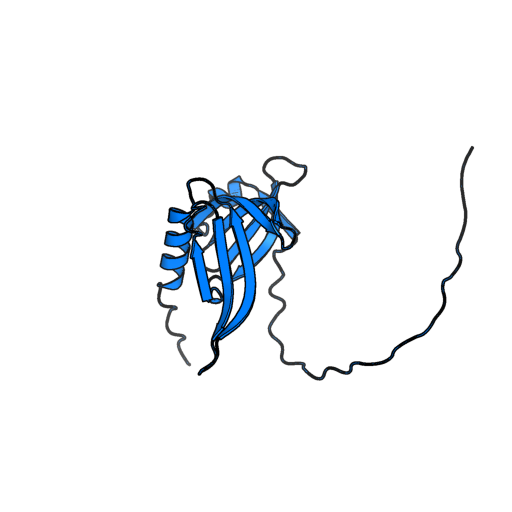0.353 -16.575 1.00 85.06 119 ASP A O 1
ATOM 967 N N . GLN A 1 120 ? 15.609 -10.245 -18.789 1.00 75.62 120 GLN A N 1
ATOM 968 C CA . GLN A 1 120 ? 16.077 -11.634 -18.964 1.00 75.62 120 GLN A CA 1
ATOM 969 C C . GLN A 1 120 ? 17.135 -12.090 -17.942 1.00 75.62 120 GLN A C 1
ATOM 971 O O . GLN A 1 120 ? 17.204 -13.278 -17.629 1.00 75.62 120 GLN A O 1
ATOM 976 N N . THR A 1 121 ? 17.919 -11.163 -17.391 1.00 78.31 121 THR A N 1
ATOM 977 C CA . THR A 1 121 ? 18.915 -11.429 -16.342 1.00 78.31 121 THR A CA 1
ATOM 978 C C . THR A 1 121 ? 18.809 -10.498 -15.137 1.00 78.31 121 THR A C 1
ATOM 980 O O . THR A 1 121 ? 19.205 -10.894 -14.041 1.00 78.31 121 THR A O 1
ATOM 983 N N . ASP A 1 122 ? 18.231 -9.305 -15.299 1.00 81.94 122 ASP A N 1
ATOM 984 C CA . ASP A 1 122 ? 18.282 -8.246 -14.293 1.00 81.94 122 ASP A CA 1
ATOM 985 C C . ASP A 1 122 ? 16.908 -7.922 -13.698 1.00 81.94 122 ASP A C 1
ATOM 987 O O . ASP A 1 122 ? 15.875 -7.890 -14.368 1.00 81.94 122 ASP A O 1
ATOM 991 N N . THR A 1 123 ? 16.893 -7.691 -12.383 1.00 84.94 123 THR A N 1
ATOM 992 C CA . THR A 1 123 ? 15.708 -7.212 -11.662 1.00 84.94 123 THR A CA 1
ATOM 993 C C . THR A 1 123 ? 15.866 -5.728 -11.384 1.00 84.94 123 THR A C 1
ATOM 995 O O . THR A 1 123 ? 16.752 -5.325 -10.631 1.00 84.94 123 THR A O 1
ATOM 998 N N . HIS A 1 124 ? 14.960 -4.925 -11.931 1.00 90.81 124 HIS A N 1
ATOM 999 C CA . HIS A 1 124 ? 14.944 -3.484 -11.731 1.00 90.81 124 HIS A CA 1
ATOM 1000 C C . HIS A 1 124 ? 13.852 -3.125 -10.731 1.00 90.81 124 HIS A C 1
ATOM 1002 O O . HIS A 1 124 ? 12.665 -3.183 -11.049 1.00 90.81 124 HIS A O 1
ATOM 1008 N N . ILE A 1 125 ? 14.251 -2.769 -9.507 1.00 92.44 125 ILE A N 1
ATOM 1009 C CA . ILE A 1 125 ? 13.327 -2.248 -8.496 1.00 92.44 125 ILE A CA 1
ATOM 1010 C C . ILE A 1 125 ? 13.069 -0.774 -8.801 1.00 92.44 125 ILE A C 1
ATOM 1012 O O . ILE A 1 125 ? 13.987 0.040 -8.752 1.00 92.44 125 ILE A O 1
ATOM 1016 N N . THR A 1 126 ? 11.823 -0.444 -9.125 1.00 92.12 126 THR A N 1
ATOM 1017 C CA . THR A 1 126 ? 11.402 0.921 -9.464 1.00 92.12 126 THR A CA 1
ATOM 1018 C C . THR A 1 126 ? 10.835 1.663 -8.268 1.00 92.12 126 THR A C 1
ATOM 1020 O O . THR A 1 126 ? 10.938 2.884 -8.205 1.00 92.12 126 THR A O 1
ATOM 1023 N N . ASP A 1 127 ? 10.228 0.946 -7.322 1.00 91.25 127 ASP A N 1
ATOM 1024 C CA . ASP A 1 127 ? 9.573 1.571 -6.181 1.00 91.25 127 ASP A CA 1
ATOM 1025 C C . ASP A 1 127 ? 9.479 0.622 -4.983 1.00 91.25 127 ASP A C 1
ATOM 1027 O O . ASP A 1 127 ? 9.643 -0.598 -5.091 1.00 91.25 127 ASP A O 1
ATOM 1031 N N . THR A 1 128 ? 9.214 1.183 -3.813 1.00 93.62 128 THR A N 1
ATOM 1032 C CA . THR A 1 128 ? 9.070 0.460 -2.560 1.00 93.62 128 THR A CA 1
ATOM 1033 C C . THR A 1 128 ? 8.015 1.124 -1.694 1.00 93.62 128 THR A C 1
ATOM 1035 O O . THR A 1 128 ? 8.175 2.268 -1.288 1.00 93.62 128 THR A O 1
ATOM 1038 N N . ASP A 1 129 ? 7.008 0.354 -1.292 1.00 94.50 129 ASP A N 1
ATOM 1039 C CA . ASP A 1 129 ? 6.060 0.788 -0.271 1.00 94.50 129 ASP A CA 1
ATOM 1040 C C . ASP A 1 129 ? 6.311 0.023 1.034 1.00 94.50 129 ASP A C 1
ATOM 1042 O O . ASP A 1 129 ? 6.639 -1.170 1.045 1.00 94.50 129 ASP A O 1
ATOM 1046 N N . LYS A 1 130 ? 6.120 0.697 2.167 1.00 95.06 130 LYS A N 1
ATOM 1047 C CA . LYS A 1 130 ? 6.213 0.091 3.497 1.00 95.06 130 LYS A CA 1
ATOM 1048 C C . LYS A 1 130 ? 4.929 0.368 4.260 1.00 95.06 130 LYS A C 1
ATOM 1050 O O . LYS A 1 130 ? 4.500 1.507 4.380 1.00 95.06 130 LYS A O 1
ATOM 1055 N N . PHE A 1 131 ? 4.328 -0.673 4.813 1.00 95.62 131 PHE A N 1
ATOM 1056 C CA . PHE A 1 131 ? 3.066 -0.605 5.536 1.00 95.62 131 PHE A CA 1
ATOM 1057 C C . PHE A 1 131 ? 3.219 -1.192 6.927 1.00 95.62 131 PHE A C 1
ATOM 1059 O O . PHE A 1 131 ? 3.929 -2.178 7.118 1.00 95.62 131 PHE A O 1
ATOM 1066 N N . ARG A 1 132 ? 2.502 -0.622 7.889 1.00 95.31 132 ARG A N 1
ATOM 1067 C CA . ARG A 1 132 ? 2.213 -1.266 9.164 1.00 95.31 132 ARG A CA 1
ATOM 1068 C C . ARG A 1 132 ? 0.748 -1.690 9.167 1.00 95.31 132 ARG A C 1
ATOM 1070 O O . ARG A 1 132 ? -0.140 -0.850 9.067 1.00 95.31 132 ARG A O 1
ATOM 1077 N N . ILE A 1 133 ? 0.509 -2.995 9.224 1.00 95.00 133 ILE A N 1
ATOM 1078 C CA . ILE A 1 133 ? -0.803 -3.638 9.113 1.00 95.00 133 ILE A CA 1
ATOM 1079 C C . ILE A 1 133 ? -1.037 -4.458 10.387 1.00 95.00 133 ILE A C 1
ATOM 1081 O O . ILE A 1 133 ? -0.661 -5.632 10.440 1.00 95.00 133 ILE A O 1
ATOM 1085 N N . PRO A 1 134 ? -1.647 -3.866 11.425 1.00 91.06 134 PRO A N 1
ATOM 1086 C CA . PRO A 1 134 ? -1.881 -4.563 12.681 1.00 91.06 134 PRO A CA 1
ATOM 1087 C C . PRO A 1 134 ? -2.795 -5.775 12.482 1.00 91.06 134 PRO A C 1
ATOM 1089 O O . PRO A 1 134 ? -3.867 -5.656 11.886 1.00 91.06 134 PRO A O 1
ATOM 1092 N N . LYS A 1 135 ? -2.401 -6.942 13.009 1.00 88.88 135 LYS A N 1
ATOM 1093 C CA . LYS A 1 135 ? -3.219 -8.179 13.096 1.00 88.88 135 LYS A CA 1
ATOM 1094 C C . LYS A 1 135 ? -3.621 -8.847 11.771 1.00 88.88 135 LYS A C 1
ATOM 1096 O O . LYS A 1 135 ? -4.005 -10.011 11.788 1.00 88.88 135 LYS A O 1
ATOM 1101 N N . LYS A 1 136 ? -3.549 -8.152 10.632 1.00 92.94 136 LYS A N 1
ATOM 1102 C CA . LYS A 1 136 ? -3.970 -8.657 9.310 1.00 92.94 136 LYS A CA 1
ATOM 1103 C C . LYS A 1 136 ? -2.820 -8.813 8.309 1.00 92.94 136 LYS A C 1
ATOM 1105 O O . LYS A 1 136 ? -3.062 -9.142 7.149 1.00 92.94 136 LYS A O 1
ATOM 1110 N N . ALA A 1 137 ? -1.576 -8.605 8.745 1.00 93.56 137 ALA A N 1
ATOM 1111 C CA . ALA A 1 137 ? -0.386 -8.691 7.900 1.00 93.56 137 ALA A CA 1
ATOM 1112 C C . ALA A 1 137 ? -0.261 -10.040 7.165 1.00 93.56 137 ALA A C 1
ATOM 1114 O O . ALA A 1 137 ? 0.012 -10.066 5.966 1.00 93.56 137 ALA A O 1
ATOM 1115 N N . ASP A 1 138 ? -0.507 -11.160 7.850 1.00 94.31 138 ASP A N 1
ATOM 1116 C CA . ASP A 1 138 ? -0.396 -12.494 7.246 1.00 94.31 138 ASP A CA 1
ATOM 1117 C C . ASP A 1 138 ? -1.479 -12.758 6.196 1.00 94.31 138 ASP A C 1
ATOM 1119 O O . ASP A 1 138 ? -1.173 -13.233 5.101 1.00 94.31 138 ASP A O 1
ATOM 1123 N N . THR A 1 139 ? -2.728 -12.374 6.481 1.00 95.94 139 THR A N 1
ATOM 1124 C CA . THR A 1 139 ? -3.837 -12.454 5.520 1.00 95.94 139 THR A CA 1
ATOM 1125 C C . THR A 1 139 ? -3.553 -11.609 4.284 1.00 95.94 139 THR A C 1
ATOM 1127 O O . THR A 1 139 ? -3.712 -12.088 3.164 1.00 95.94 139 THR A O 1
ATOM 1130 N N . PHE A 1 140 ? -3.070 -10.380 4.471 1.00 96.00 140 PHE A N 1
ATOM 1131 C CA . PHE A 1 140 ? -2.698 -9.489 3.376 1.00 96.00 140 PHE A CA 1
ATOM 1132 C C . PHE A 1 140 ? -1.630 -10.111 2.463 1.00 96.00 140 PHE A C 1
ATOM 1134 O O . PHE A 1 140 ? -1.802 -10.160 1.243 1.00 96.00 140 PHE A O 1
ATOM 1141 N N . ILE A 1 141 ? -0.553 -10.653 3.046 1.00 94.94 141 ILE A N 1
ATOM 1142 C CA . ILE A 1 141 ? 0.506 -11.332 2.287 1.00 94.94 141 ILE A CA 1
ATOM 1143 C C . ILE A 1 141 ? -0.050 -12.548 1.541 1.00 94.94 141 ILE A C 1
ATOM 1145 O O . ILE A 1 141 ? 0.301 -12.765 0.380 1.00 94.94 141 ILE A O 1
ATOM 1149 N N . HIS A 1 142 ? -0.891 -13.349 2.197 1.00 95.56 142 HIS A N 1
ATOM 1150 C CA . HIS A 1 142 ? -1.495 -14.533 1.595 1.00 95.56 142 HIS A CA 1
ATOM 1151 C C . HIS A 1 142 ? -2.353 -14.171 0.376 1.00 95.56 142 HIS A C 1
ATOM 1153 O O . HIS A 1 142 ? -2.190 -14.779 -0.680 1.00 95.56 142 HIS A O 1
ATOM 1159 N N . VAL A 1 143 ? -3.195 -13.138 0.486 1.00 95.38 143 VAL A N 1
ATOM 1160 C CA . VAL A 1 143 ? -4.042 -12.659 -0.617 1.00 95.38 143 VAL A CA 1
ATOM 1161 C C . VAL A 1 143 ? -3.193 -12.181 -1.796 1.00 95.38 143 VAL A C 1
ATOM 1163 O O . VAL A 1 143 ? -3.415 -12.625 -2.921 1.00 95.38 143 VAL A O 1
ATOM 1166 N N . LEU A 1 144 ? -2.170 -11.352 -1.556 1.00 94.88 144 LEU A N 1
ATOM 1167 C CA . LEU A 1 144 ? -1.278 -10.893 -2.627 1.00 94.88 144 LEU A CA 1
ATOM 1168 C C . LEU A 1 144 ? -0.553 -12.050 -3.322 1.00 94.88 144 LEU A C 1
ATOM 1170 O O . LEU A 1 144 ? -0.422 -12.054 -4.546 1.00 94.88 144 LEU A O 1
ATOM 1174 N N . LYS A 1 145 ? -0.079 -13.042 -2.559 1.00 93.25 145 LYS A N 1
ATOM 1175 C CA . LYS A 1 145 ? 0.566 -14.234 -3.123 1.00 93.25 145 LYS A CA 1
ATOM 1176 C C . LYS A 1 145 ? -0.409 -15.062 -3.955 1.00 93.25 145 LYS A C 1
ATOM 1178 O O . LYS A 1 145 ? -0.047 -15.439 -5.062 1.00 93.25 145 LYS A O 1
ATOM 1183 N N . SER A 1 146 ? -1.623 -15.283 -3.449 1.00 93.38 146 SER A N 1
ATOM 1184 C CA . SER A 1 146 ? -2.682 -16.032 -4.136 1.00 93.38 146 SER A CA 1
ATOM 1185 C C . SER A 1 146 ? -3.011 -15.417 -5.500 1.00 93.38 146 SER A C 1
ATOM 1187 O O . SER A 1 146 ? -2.980 -16.108 -6.520 1.00 93.38 146 SER A O 1
ATOM 1189 N N . ILE A 1 147 ? -3.189 -14.092 -5.544 1.00 91.81 147 ILE A N 1
ATOM 1190 C CA . ILE A 1 147 ? -3.446 -13.352 -6.787 1.00 91.81 147 ILE A CA 1
ATOM 1191 C C . ILE A 1 147 ? -2.270 -13.492 -7.761 1.00 91.81 147 ILE A C 1
ATOM 1193 O O . ILE A 1 147 ? -2.473 -13.809 -8.931 1.00 91.81 147 ILE A O 1
ATOM 1197 N N . ARG A 1 148 ? -1.027 -13.325 -7.288 1.00 86.31 148 ARG A N 1
ATOM 1198 C CA . ARG A 1 148 ? 0.172 -13.451 -8.138 1.00 86.31 148 ARG A CA 1
ATOM 1199 C C . ARG A 1 148 ? 0.394 -14.858 -8.686 1.00 86.31 148 ARG A C 1
ATOM 1201 O O . ARG A 1 148 ? 0.961 -14.990 -9.763 1.00 86.31 148 ARG A O 1
ATOM 1208 N N . SER A 1 149 ? 0.004 -15.890 -7.941 1.00 82.88 149 SER A N 1
ATOM 1209 C CA . SER A 1 149 ? 0.116 -17.282 -8.384 1.00 82.88 149 SER A CA 1
ATOM 1210 C C . SER A 1 149 ? -0.976 -17.701 -9.367 1.00 82.88 149 SER A C 1
ATOM 1212 O O . SER A 1 149 ? -0.863 -18.773 -9.957 1.00 82.88 149 SER A O 1
ATOM 1214 N N . SER A 1 150 ? -2.024 -16.891 -9.555 1.00 69.06 150 SER A N 1
ATOM 1215 C CA . SER A 1 150 ? -3.050 -17.197 -10.549 1.00 69.06 150 SER A CA 1
ATOM 1216 C C . SER A 1 150 ? -2.475 -17.029 -11.968 1.00 69.06 150 SER A C 1
ATOM 1218 O O . SER A 1 150 ? -1.916 -15.974 -12.280 1.00 69.06 150 SER A O 1
ATOM 1220 N N . PRO A 1 151 ? -2.542 -18.060 -12.831 1.00 53.91 151 PRO A N 1
ATOM 1221 C CA . PRO A 1 151 ? -2.033 -17.961 -14.191 1.00 53.91 151 PRO A CA 1
ATOM 1222 C C . PRO A 1 151 ? -2.855 -16.922 -14.956 1.00 53.91 151 PRO A C 1
ATOM 1224 O O . PRO A 1 151 ? -4.083 -17.014 -15.014 1.00 53.91 151 PRO A O 1
ATOM 1227 N N . SER A 1 152 ? -2.194 -15.926 -15.554 1.00 51.50 152 SER A N 1
ATOM 1228 C CA . SER A 1 152 ? -2.877 -15.041 -16.498 1.00 51.50 152 SER A CA 1
ATOM 1229 C C . SER A 1 152 ? -3.439 -15.890 -17.641 1.00 51.50 152 SER A C 1
ATOM 1231 O O . SER A 1 152 ? -2.707 -16.754 -18.136 1.00 51.50 152 SER A O 1
ATOM 1233 N N . PRO A 1 153 ? -4.690 -15.665 -18.082 1.00 54.00 153 PRO A N 1
ATOM 1234 C CA . PRO A 1 153 ? -5.243 -16.403 -19.208 1.00 54.00 153 PRO A CA 1
ATOM 1235 C C . PRO A 1 153 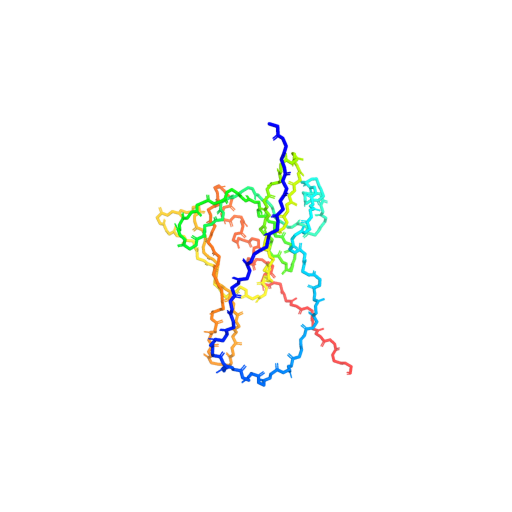? -4.317 -16.241 -20.423 1.00 54.00 153 PRO A C 1
ATOM 1237 O O . PRO A 1 153 ? -3.780 -15.143 -20.626 1.00 54.00 153 PRO A O 1
ATOM 1240 N N . PRO A 1 154 ? -4.083 -17.311 -21.205 1.00 45.50 154 PRO A N 1
ATOM 1241 C CA . PRO A 1 154 ? -3.231 -17.232 -22.379 1.00 45.50 154 PRO A CA 1
ATOM 1242 C C . PRO A 1 154 ? -3.780 -16.140 -23.294 1.00 45.50 154 PRO A C 1
ATOM 1244 O O . PRO A 1 154 ? -4.957 -16.151 -23.654 1.00 45.50 154 PRO A O 1
ATOM 1247 N N . ARG A 1 155 ? -2.930 -15.165 -23.635 1.00 50.56 155 ARG A N 1
ATOM 1248 C CA . ARG A 1 155 ? -3.248 -14.193 -24.680 1.00 50.56 155 ARG A CA 1
ATOM 1249 C C . ARG A 1 155 ? -3.432 -14.997 -25.961 1.00 50.56 155 ARG A C 1
ATOM 1251 O O . ARG A 1 155 ? -2.459 -15.515 -26.498 1.00 50.56 155 ARG A O 1
ATOM 1258 N N . SER A 1 156 ? -4.674 -15.139 -26.406 1.00 54.97 156 SER A N 1
ATOM 1259 C CA . SER A 1 156 ? -5.007 -15.698 -27.708 1.00 54.97 156 SER A CA 1
ATOM 1260 C C . SER A 1 156 ? -4.411 -14.783 -28.775 1.00 54.97 156 SER A C 1
ATOM 1262 O O . SER A 1 156 ? -4.954 -13.716 -29.059 1.00 54.97 156 SER A O 1
ATOM 1264 N N . SER A 1 157 ? -3.252 -15.167 -29.306 1.00 56.78 157 SER A N 1
ATOM 1265 C CA . SER A 1 157 ? -2.688 -14.603 -30.527 1.00 56.78 157 SER A CA 1
ATOM 1266 C C . SER A 1 157 ? -3.620 -14.970 -31.678 1.00 56.78 157 SER A C 1
ATOM 1268 O O . SER A 1 157 ? -3.760 -16.154 -31.988 1.00 56.78 157 SER A O 1
ATOM 1270 N N . THR A 1 158 ? -4.301 -13.969 -32.232 1.00 51.12 158 THR A N 1
ATOM 1271 C CA . THR A 1 158 ? -4.919 -14.048 -33.563 1.00 51.12 158 THR A CA 1
ATOM 1272 C C . THR A 1 158 ? -3.912 -13.537 -34.576 1.00 51.12 158 THR A C 1
ATOM 1274 O O . THR A 1 158 ? -3.230 -12.543 -34.231 1.00 51.12 158 THR A O 1
#

Radius of gyration: 20.9 Å; Cα contacts (8 Å, |Δi|>4): 243; chains: 1; bounding box: 39×67×48 Å

Nearest PDB structures (foldseek):
  8qqf-assembly1_A  TM=9.045E-01  e=1.746E-10  Homo sapiens
  8qqf-assembly2_C  TM=9.048E-01  e=1.746E-10  Homo sapiens
  6jm5-assembly2_B  TM=8.961E-01  e=3.661E-10  Homo sapiens
  4a6h-assembly1_D  TM=7.470E-01  e=3.952E-04  Saccharomyces cerevisiae
  4a6k-assembly1_D  TM=7.532E-01  e=6.597E-04  Saccharomyces cerevisiae

InterPro domains:
  IPR045799 TBC1 domain family member 23, C-terminal domain [PF19430] (23-131)

Secondary structure (DSSP, 8-state):
--------------------------------TT-EEEHHHHHH-TTEEEEEEEEEE-TT--EEEEEEEEESSEEEEEEE-SSTTEEEEEEEEEGGGEEEEEEETTEEEEEEEEEEEE-SS-EEEEEEEEEE-TTTHHHHHHHHHHHHHSPPPP----

Foldseek 3Di:
DDDDDDDDDDDDDDDDDDDDDDPDDDDPPVPLAFPKDFLCCQVVPPQWPDKDWWFWQDPVRDTHTWIWTDGLFWIWTWDDDPDPRITGTHDIDTLLQFPDWDQDPVQRQKIKTWGFDDDPDDTDGPDMIIMRHPPCSVVVVVSSVVSNPDDDPPPPDD

Sequence (158 aa):
MDKSKRRQLYTRDSTAQLMALGSSGMTDERSEIGTVMLLKDISESKSTRFHCDCEHVKDSEQLIPSYLVVTDKYLYVLRMTEQENRYIVKLRRQISTIMKITKKARAPDVIKIEYGSRDQTDTHITDTDKFRIPKKADTFIHVLKSIRSSPSPPRSST

Solvent-accessible surface area (backbone atoms only — not comparable to full-atom values): 9811 Å² total; per-residue (Å²): 138,85,87,90,87,83,91,82,90,84,83,85,89,87,79,92,83,80,90,76,90,78,93,74,86,79,77,88,68,75,67,61,56,69,43,73,45,45,52,64,60,55,73,69,33,89,60,47,77,46,74,45,72,32,25,44,40,47,95,86,69,46,70,39,79,25,36,40,38,33,39,87,56,38,39,36,38,24,28,76,50,98,51,84,66,30,29,31,30,70,42,79,42,58,54,85,31,53,74,46,78,45,69,37,86,96,41,67,36,33,38,37,37,34,27,37,54,73,56,102,86,50,76,47,75,76,47,73,52,34,35,39,25,73,97,44,37,67,60,53,52,49,52,56,48,55,53,64,70,50,78,76,76,80,80,80,83,126

Organism: Bugula neritina (NCBI:txid10212)

Mean predicted aligned error: 12.2 Å